Protein AF-Q9L8N2-F1 (afdb_monomer)

Solvent-accessible surface area (backbone atoms only — not comparable to full-atom values): 7114 Å² total; per-residue (Å²): 132,83,82,72,74,83,82,78,71,66,84,87,49,52,72,62,15,40,53,45,37,59,57,50,51,51,57,39,45,72,69,67,79,70,51,82,83,52,46,61,53,51,49,54,32,17,53,27,48,35,47,26,55,52,18,51,54,48,36,73,72,54,42,71,50,39,70,48,101,85,71,47,81,40,74,32,66,40,60,56,50,26,53,54,21,48,53,52,36,53,52,38,28,43,75,73,42,73,41,79,65,38,29,70,76,58,62,81,89,67,93,64,80,47,73,63,55,58,63,75,73,108

Mean predicted aligned error: 7.0 Å

Structure (mmCIF, N/CA/C/O backbone):
data_AF-Q9L8N2-F1
#
_entry.id   AF-Q9L8N2-F1
#
loop_
_atom_site.group_PDB
_atom_site.id
_atom_site.type_symbol
_atom_site.label_atom_id
_atom_site.label_alt_id
_atom_site.label_comp_id
_atom_site.label_asym_id
_atom_site.label_entity_id
_atom_site.label_seq_id
_atom_site.pdbx_PDB_ins_code
_atom_site.Cartn_x
_atom_site.Cartn_y
_atom_site.Cartn_z
_atom_site.occupancy
_atom_site.B_iso_or_equiv
_atom_site.auth_seq_id
_atom_site.auth_comp_id
_atom_site.auth_asym_id
_atom_site.auth_atom_id
_atom_site.pdbx_PDB_model_num
ATOM 1 N N . MET A 1 1 ? 12.343 -8.483 -28.873 1.00 44.97 1 MET A N 1
ATOM 2 C CA . MET A 1 1 ? 11.554 -8.956 -27.711 1.00 44.97 1 MET A CA 1
ATOM 3 C C . MET A 1 1 ? 12.320 -8.614 -26.442 1.00 44.97 1 MET A C 1
ATOM 5 O O . MET A 1 1 ? 13.304 -9.275 -26.140 1.00 44.97 1 MET A O 1
ATOM 9 N N . THR A 1 2 ? 11.936 -7.546 -25.746 1.00 51.94 2 THR A N 1
ATOM 10 C CA . THR A 1 2 ? 12.632 -7.073 -24.541 1.00 51.94 2 THR A CA 1
ATOM 11 C C . THR A 1 2 ? 12.502 -8.117 -23.430 1.00 51.94 2 THR A C 1
ATOM 13 O O . THR A 1 2 ? 11.405 -8.603 -23.142 1.00 51.94 2 THR A O 1
ATOM 16 N N . LYS A 1 3 ? 13.632 -8.522 -22.844 1.00 54.94 3 LYS A N 1
ATOM 17 C CA . LYS A 1 3 ? 13.705 -9.545 -21.795 1.00 54.94 3 LYS A CA 1
ATOM 18 C C . LYS A 1 3 ? 12.893 -9.059 -20.588 1.00 54.94 3 LYS A C 1
ATOM 20 O O . LYS A 1 3 ? 13.293 -8.118 -19.915 1.00 54.94 3 LYS A O 1
ATOM 25 N N . ARG A 1 4 ? 11.727 -9.663 -20.331 1.00 63.62 4 ARG A N 1
ATOM 26 C CA . ARG A 1 4 ? 10.876 -9.295 -19.186 1.00 63.62 4 ARG A CA 1
ATOM 27 C C . ARG A 1 4 ? 11.578 -9.693 -17.889 1.00 63.62 4 ARG A C 1
ATOM 29 O O . ARG A 1 4 ? 11.614 -10.875 -17.545 1.00 63.62 4 ARG A O 1
ATOM 36 N N . THR A 1 5 ? 12.127 -8.719 -17.173 1.00 69.31 5 THR A N 1
ATOM 37 C CA . THR A 1 5 ? 12.693 -8.947 -15.840 1.00 69.31 5 THR A CA 1
ATOM 38 C C . THR A 1 5 ? 11.566 -9.278 -14.868 1.00 69.31 5 THR A C 1
ATOM 40 O O . THR A 1 5 ? 10.605 -8.523 -14.725 1.00 69.31 5 THR A O 1
ATOM 43 N N . LYS A 1 6 ? 11.652 -10.445 -14.222 1.00 81.06 6 LYS A N 1
ATOM 44 C CA . LYS A 1 6 ? 10.650 -10.915 -13.262 1.00 81.06 6 LYS A CA 1
ATOM 45 C C . LYS A 1 6 ? 11.086 -10.541 -11.850 1.00 81.06 6 LYS A C 1
ATOM 47 O O . LYS A 1 6 ? 11.949 -11.205 -11.282 1.00 81.06 6 LYS A O 1
ATOM 52 N N . TYR A 1 7 ? 10.453 -9.528 -11.272 1.00 90.94 7 TYR A N 1
ATOM 53 C CA . TYR A 1 7 ? 10.694 -9.133 -9.885 1.00 90.94 7 TYR A CA 1
ATOM 54 C C . TYR A 1 7 ? 9.747 -9.874 -8.937 1.00 90.94 7 TYR A C 1
ATOM 56 O O . TYR A 1 7 ? 8.535 -9.946 -9.166 1.00 90.94 7 TYR A O 1
ATOM 64 N N . LYS A 1 8 ? 10.306 -10.458 -7.875 1.00 92.38 8 LYS A N 1
ATOM 65 C CA . LYS A 1 8 ? 9.537 -11.130 -6.820 1.00 92.38 8 LYS A CA 1
ATOM 66 C C . LYS A 1 8 ? 9.079 -10.108 -5.783 1.00 92.38 8 LYS A C 1
ATOM 68 O O . LYS A 1 8 ? 9.770 -9.123 -5.558 1.00 92.38 8 LYS A O 1
ATOM 73 N N . ALA A 1 9 ? 7.919 -10.355 -5.179 1.00 95.31 9 ALA A N 1
ATOM 74 C CA . ALA A 1 9 ? 7.461 -9.562 -4.045 1.00 95.31 9 ALA A CA 1
ATOM 75 C C . ALA A 1 9 ? 8.372 -9.821 -2.833 1.00 95.31 9 ALA A C 1
ATOM 77 O O . ALA A 1 9 ? 8.740 -10.981 -2.629 1.00 95.31 9 ALA A O 1
ATOM 78 N N . PRO A 1 10 ? 8.704 -8.798 -2.028 1.00 95.81 10 PRO A N 1
ATOM 79 C CA . PRO A 1 10 ? 9.392 -9.003 -0.760 1.00 95.81 10 PRO A CA 1
ATOM 80 C C . PRO A 1 10 ? 8.586 -9.880 0.203 1.00 95.81 10 PRO A C 1
ATOM 82 O O . PRO A 1 10 ? 7.356 -9.788 0.278 1.00 95.81 10 PRO A O 1
ATOM 85 N N . ASP A 1 11 ? 9.285 -10.708 0.977 1.00 96.81 11 ASP A N 1
ATOM 86 C CA . ASP A 1 11 ? 8.651 -11.722 1.828 1.00 96.81 11 ASP A CA 1
ATOM 87 C C . ASP A 1 11 ? 7.834 -11.119 2.977 1.00 96.81 11 ASP A C 1
ATOM 89 O O . ASP A 1 11 ? 6.804 -11.685 3.355 1.00 96.81 11 ASP A O 1
ATOM 93 N N . PHE A 1 12 ? 8.251 -9.950 3.478 1.00 96.50 12 PHE A N 1
ATOM 94 C CA . PHE A 1 12 ? 7.604 -9.236 4.582 1.00 96.50 12 PHE A CA 1
ATOM 95 C C . PHE A 1 12 ? 6.266 -8.585 4.203 1.00 96.50 12 PHE A C 1
ATOM 97 O O . PHE A 1 12 ? 5.536 -8.140 5.088 1.00 96.50 12 PHE A O 1
ATOM 104 N N . LEU A 1 13 ? 5.940 -8.493 2.908 1.00 98.06 13 LEU A N 1
ATOM 105 C CA . LEU A 1 13 ? 4.650 -7.965 2.477 1.00 98.06 13 LEU A CA 1
ATOM 106 C C . LEU A 1 13 ? 3.525 -8.917 2.899 1.00 98.06 13 LEU A C 1
ATOM 108 O O . LEU A 1 13 ? 3.617 -10.135 2.716 1.00 98.06 13 LEU A O 1
ATOM 112 N N . ASP A 1 14 ? 2.439 -8.354 3.420 1.00 98.19 14 ASP A N 1
ATOM 113 C CA . ASP A 1 14 ? 1.212 -9.113 3.653 1.00 98.19 14 ASP A CA 1
ATOM 114 C C . ASP A 1 14 ? 0.528 -9.510 2.332 1.00 98.19 14 ASP A C 1
ATOM 116 O O . ASP A 1 14 ? 0.930 -9.103 1.239 1.00 98.19 14 ASP A O 1
ATOM 120 N N . GLU A 1 15 ? -0.527 -10.319 2.418 1.00 98.00 15 GLU A N 1
ATOM 121 C CA . GLU A 1 15 ? -1.225 -10.848 1.242 1.00 98.00 15 GLU A CA 1
ATOM 122 C C . GLU A 1 15 ? -1.848 -9.758 0.352 1.00 98.00 15 GLU A C 1
ATOM 124 O O . GLU A 1 15 ? -1.825 -9.868 -0.879 1.00 98.00 15 GLU A O 1
ATOM 129 N N . LEU A 1 16 ? -2.363 -8.671 0.941 1.00 97.81 16 LEU A N 1
ATOM 130 C CA . LEU A 1 16 ? -2.935 -7.559 0.176 1.00 97.81 16 LEU A CA 1
ATOM 131 C C . LEU A 1 16 ? -1.839 -6.802 -0.577 1.00 97.81 16 LEU A C 1
ATOM 133 O O . LEU A 1 16 ? -1.993 -6.499 -1.764 1.00 97.81 16 LEU A O 1
ATOM 137 N N . ALA A 1 17 ? -0.719 -6.537 0.090 1.00 98.44 17 ALA A N 1
ATOM 138 C CA . ALA A 1 17 ? 0.440 -5.891 -0.497 1.00 98.44 17 ALA A CA 1
ATOM 139 C C . ALA A 1 17 ? 1.098 -6.773 -1.573 1.00 98.44 17 ALA A C 1
ATOM 141 O O . ALA A 1 17 ? 1.427 -6.266 -2.643 1.00 98.44 17 ALA A O 1
ATOM 142 N N . LYS A 1 18 ? 1.221 -8.091 -1.360 1.00 98.31 18 LYS A N 1
ATOM 143 C CA . LYS A 1 18 ? 1.739 -9.055 -2.354 1.00 98.31 18 LYS A CA 1
ATOM 144 C C . LYS A 1 18 ? 0.855 -9.147 -3.593 1.00 98.31 18 LYS A C 1
ATOM 146 O O . LYS A 1 18 ? 1.363 -9.166 -4.717 1.00 98.31 18 LYS A O 1
ATOM 151 N N . SER A 1 19 ? -0.465 -9.173 -3.407 1.00 97.75 19 SER A N 1
ATOM 152 C CA . SER A 1 19 ? -1.423 -9.121 -4.515 1.00 97.75 19 SER A CA 1
ATOM 153 C C . SER A 1 19 ? -1.220 -7.852 -5.346 1.00 97.75 19 SER A C 1
ATOM 155 O O . SER A 1 19 ? -1.076 -7.914 -6.573 1.00 97.75 19 SER A O 1
ATOM 157 N N . GLN A 1 20 ? -1.100 -6.706 -4.671 1.00 97.81 20 GLN A N 1
ATOM 158 C CA . GLN A 1 20 ? -0.918 -5.432 -5.352 1.00 97.81 20 GLN A CA 1
ATOM 159 C C . GLN A 1 20 ? 0.447 -5.312 -6.032 1.00 97.81 20 GLN A C 1
ATOM 161 O O . GLN A 1 20 ? 0.524 -4.810 -7.156 1.00 97.81 20 GLN A O 1
ATOM 166 N N . TRP A 1 21 ? 1.501 -5.846 -5.414 1.00 97.62 21 TRP A N 1
ATOM 167 C CA . TRP A 1 21 ? 2.821 -5.967 -6.022 1.00 97.62 21 TRP A CA 1
ATOM 168 C C . TRP A 1 21 ? 2.727 -6.689 -7.356 1.00 97.62 21 TRP A C 1
ATOM 170 O O . TRP A 1 21 ? 3.137 -6.152 -8.381 1.00 97.62 21 TRP A O 1
ATOM 180 N N . LYS A 1 22 ? 2.124 -7.884 -7.364 1.00 96.00 22 LYS A N 1
ATOM 181 C CA . LYS A 1 22 ? 1.991 -8.714 -8.566 1.00 96.00 22 LYS A CA 1
ATOM 182 C C . LYS A 1 22 ? 1.249 -7.982 -9.687 1.00 96.00 22 LYS A C 1
ATOM 184 O O . LYS A 1 22 ? 1.671 -8.057 -10.842 1.00 96.00 22 LYS A O 1
ATOM 189 N N . ALA A 1 23 ? 0.176 -7.263 -9.363 1.00 94.81 23 ALA A N 1
ATOM 190 C CA . ALA A 1 23 ? -0.579 -6.490 -10.345 1.00 94.81 23 ALA A CA 1
ATOM 191 C C . ALA A 1 23 ? 0.259 -5.344 -10.939 1.00 94.81 23 ALA A C 1
ATOM 193 O O . ALA A 1 23 ? 0.367 -5.205 -12.160 1.00 94.81 23 ALA A O 1
ATOM 194 N N . ARG A 1 24 ? 0.893 -4.539 -10.081 1.00 94.94 24 ARG A N 1
ATOM 195 C CA . ARG A 1 24 ? 1.623 -3.333 -10.495 1.00 94.94 24 ARG A CA 1
ATOM 196 C C . ARG A 1 24 ? 2.953 -3.633 -11.161 1.00 94.94 24 ARG A C 1
ATOM 198 O O . ARG A 1 24 ? 3.263 -3.008 -12.170 1.00 94.94 24 ARG A O 1
ATOM 205 N N . ILE A 1 25 ? 3.695 -4.623 -10.678 1.00 93.94 25 ILE A N 1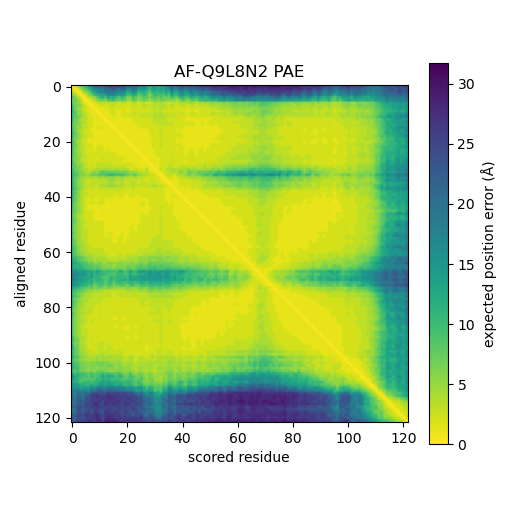
ATOM 206 C CA . ILE A 1 25 ? 4.948 -5.017 -11.316 1.00 93.94 25 ILE A CA 1
ATOM 207 C C . ILE A 1 25 ? 4.709 -5.576 -12.716 1.00 93.94 25 ILE A C 1
ATOM 209 O O . ILE A 1 25 ? 5.474 -5.285 -13.622 1.00 93.94 25 ILE A O 1
ATOM 213 N N . THR A 1 26 ? 3.600 -6.293 -12.936 1.00 91.38 26 THR A N 1
ATOM 214 C CA . THR A 1 26 ? 3.224 -6.772 -14.275 1.00 91.38 26 THR A CA 1
ATOM 215 C C . THR A 1 26 ? 2.970 -5.600 -15.226 1.00 91.38 26 THR A C 1
ATOM 217 O O . THR A 1 26 ? 3.444 -5.618 -16.362 1.00 91.38 26 THR A O 1
ATOM 220 N N . GLN A 1 27 ? 2.267 -4.564 -14.757 1.00 89.81 27 GLN A N 1
ATOM 221 C CA . GLN A 1 27 ? 2.018 -3.340 -15.522 1.00 89.81 27 GLN A CA 1
ATOM 222 C C . GLN A 1 27 ? 3.326 -2.607 -15.872 1.00 89.81 27 GLN A C 1
ATOM 224 O O . GLN A 1 27 ? 3.512 -2.202 -17.017 1.00 89.81 27 GLN A O 1
ATOM 229 N N . LEU A 1 28 ? 4.235 -2.466 -14.905 1.00 90.25 28 LEU A N 1
ATOM 230 C CA . LEU A 1 28 ? 5.536 -1.810 -15.075 1.00 90.25 28 LEU A CA 1
ATOM 231 C C . LEU A 1 28 ? 6.466 -2.601 -16.006 1.00 90.25 28 LEU A C 1
ATOM 233 O O . LEU A 1 28 ? 7.048 -2.051 -16.934 1.00 90.25 28 LEU A O 1
ATOM 237 N N . SER A 1 29 ? 6.547 -3.921 -15.838 1.00 89.31 29 SER A N 1
ATOM 238 C CA . SER A 1 29 ? 7.355 -4.784 -16.704 1.00 89.31 29 SER A CA 1
ATOM 239 C C . SER A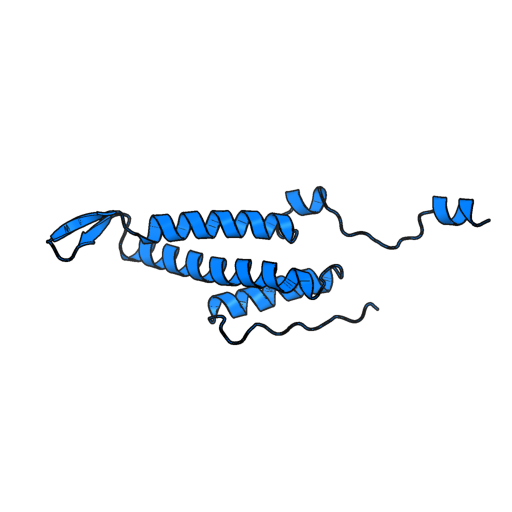 1 29 ? 6.842 -4.838 -18.145 1.00 89.31 29 SER A C 1
ATOM 241 O O . SER A 1 29 ? 7.639 -5.049 -19.054 1.00 89.31 29 SER A O 1
ATOM 243 N N . TYR A 1 30 ? 5.533 -4.669 -18.379 1.00 85.56 30 TYR A N 1
ATOM 244 C CA 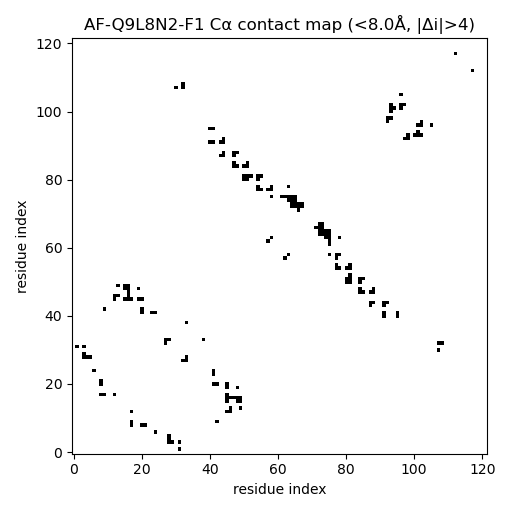. TYR A 1 30 ? 4.990 -4.540 -19.737 1.00 85.56 30 TYR A CA 1
ATOM 245 C C . TYR A 1 30 ? 5.458 -3.248 -20.416 1.00 85.56 30 TYR A C 1
ATOM 247 O O . TYR A 1 30 ? 5.675 -3.232 -21.624 1.00 85.56 30 TYR A O 1
ATOM 255 N N . ARG A 1 31 ? 5.624 -2.186 -19.625 1.00 85.69 31 ARG A N 1
ATOM 256 C CA . ARG A 1 31 ? 6.058 -0.868 -20.082 1.00 85.69 31 ARG A CA 1
ATOM 257 C C . ARG A 1 31 ? 7.566 -0.801 -20.362 1.00 85.69 31 ARG A C 1
ATOM 259 O O . ARG A 1 31 ? 7.974 -0.059 -21.243 1.00 85.69 31 ARG A O 1
ATOM 266 N N . GLY A 1 32 ? 8.359 -1.639 -19.692 1.00 82.88 32 GLY A N 1
ATOM 267 C CA . GLY A 1 32 ? 9.777 -1.861 -20.005 1.00 82.88 32 GLY A CA 1
ATOM 268 C C . GLY A 1 32 ? 10.744 -0.821 -19.431 1.00 82.88 32 GLY A C 1
ATOM 269 O O . GLY A 1 32 ? 11.937 -0.913 -19.688 1.00 82.88 32 GLY A O 1
ATOM 270 N N . ASP A 1 33 ? 10.249 0.120 -18.634 1.00 78.81 33 ASP A N 1
ATOM 271 C CA . ASP A 1 33 ? 10.989 1.258 -18.078 1.00 78.81 33 ASP A CA 1
ATOM 272 C C . ASP A 1 33 ? 11.304 1.117 -16.582 1.00 78.81 33 ASP A C 1
ATOM 274 O O . ASP A 1 33 ? 11.861 2.027 -15.978 1.00 78.81 33 ASP A O 1
ATOM 278 N N . ILE A 1 34 ? 10.941 -0.013 -15.974 1.00 88.62 34 ILE A N 1
ATOM 279 C CA . ILE A 1 34 ? 11.179 -0.262 -14.554 1.00 88.62 34 ILE A CA 1
ATOM 280 C C . ILE A 1 34 ? 12.596 -0.775 -14.312 1.00 88.62 34 ILE A C 1
ATOM 282 O O . ILE A 1 34 ? 13.025 -1.761 -14.922 1.00 88.62 34 ILE A O 1
ATOM 286 N N . LYS A 1 35 ? 13.308 -0.138 -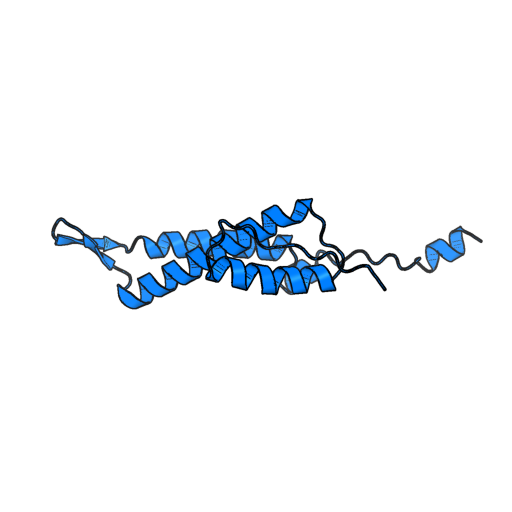13.384 1.00 88.38 35 LYS A N 1
ATOM 287 C CA . LYS A 1 35 ? 14.641 -0.555 -12.948 1.00 88.38 35 LYS A CA 1
ATOM 288 C C . LYS A 1 35 ? 14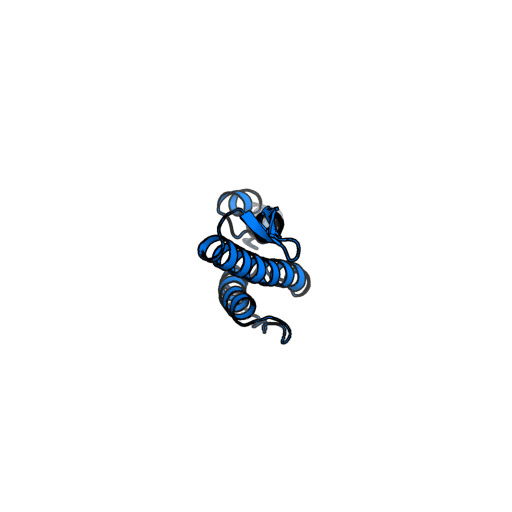.601 -1.106 -11.517 1.00 88.38 35 LYS A C 1
ATOM 290 O O . LYS A 1 35 ? 13.632 -0.873 -10.790 1.00 88.38 35 LYS A O 1
ATOM 295 N N . PRO A 1 36 ? 15.616 -1.878 -11.083 1.00 88.88 36 PRO A N 1
ATOM 296 C CA . PRO A 1 36 ? 15.696 -2.363 -9.705 1.00 88.88 36 PRO A CA 1
ATOM 297 C C . PRO A 1 36 ? 15.574 -1.255 -8.645 1.00 88.88 36 PRO A C 1
ATOM 299 O O . PRO A 1 36 ? 15.001 -1.490 -7.586 1.00 88.88 36 PRO A O 1
ATOM 302 N N . GLU A 1 37 ? 16.057 -0.049 -8.940 1.00 88.62 37 GLU A N 1
ATOM 303 C CA . GLU A 1 37 ? 16.027 1.115 -8.047 1.00 88.62 37 GLU A CA 1
ATOM 304 C C . GLU A 1 37 ? 14.601 1.635 -7.799 1.00 88.62 37 GLU A C 1
ATOM 306 O O . GLU A 1 37 ? 14.306 2.190 -6.742 1.00 88.62 37 GLU A O 1
ATOM 311 N N . ASP A 1 38 ? 13.685 1.407 -8.741 1.00 90.44 38 ASP A N 1
ATOM 312 C CA . ASP A 1 38 ? 12.289 1.835 -8.633 1.00 90.44 38 ASP A CA 1
ATOM 313 C C . ASP A 1 38 ? 11.448 0.898 -7.755 1.00 90.44 38 ASP A C 1
ATOM 315 O O . ASP A 1 38 ? 10.334 1.245 -7.345 1.00 90.44 38 ASP A O 1
ATOM 319 N N . LEU A 1 39 ? 11.959 -0.301 -7.457 1.00 94.38 39 LEU A N 1
ATOM 320 C CA . LEU A 1 39 ? 11.220 -1.323 -6.720 1.00 94.38 39 LEU A CA 1
ATOM 321 C C . LEU A 1 39 ? 10.849 -0.852 -5.319 1.00 94.38 39 LEU A C 1
ATOM 323 O O . LEU A 1 39 ? 9.723 -1.091 -4.899 1.00 94.38 39 LEU A O 1
ATOM 327 N N . THR A 1 40 ? 11.716 -0.103 -4.637 1.00 95.88 40 THR A N 1
ATOM 328 C CA . THR A 1 40 ? 11.411 0.453 -3.310 1.00 95.88 40 THR A CA 1
ATOM 329 C C . THR A 1 40 ? 10.190 1.380 -3.343 1.00 95.88 40 THR A C 1
ATOM 331 O O . THR A 1 40 ? 9.358 1.345 -2.437 1.00 95.88 40 THR A O 1
ATOM 334 N N . ASN A 1 41 ? 9.996 2.156 -4.416 1.00 95.75 41 ASN A N 1
ATOM 335 C CA . ASN A 1 41 ? 8.793 2.984 -4.568 1.00 95.75 41 ASN A CA 1
ATOM 336 C C . ASN A 1 41 ? 7.537 2.119 -4.749 1.00 95.75 41 ASN A C 1
ATOM 338 O O . ASN A 1 41 ? 6.467 2.438 -4.217 1.00 95.75 41 ASN A O 1
ATOM 342 N N . LEU A 1 42 ? 7.661 0.998 -5.466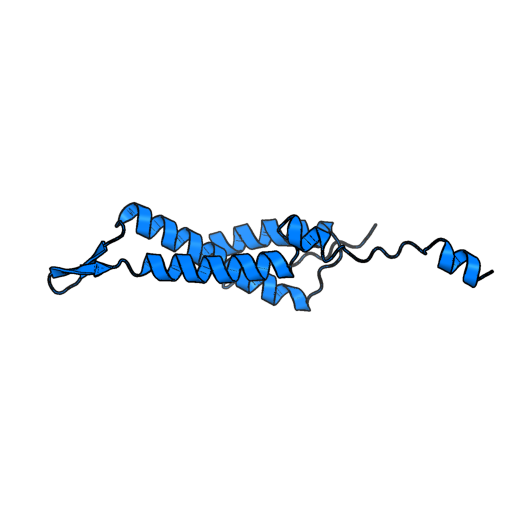 1.00 96.69 42 LEU A N 1
ATOM 343 C CA . LEU A 1 42 ? 6.582 0.023 -5.580 1.00 96.69 42 LEU A CA 1
ATOM 344 C C . LEU A 1 42 ? 6.286 -0.657 -4.232 1.00 96.69 42 LEU A C 1
ATOM 346 O O . LEU A 1 42 ? 5.114 -0.848 -3.905 1.00 96.69 42 LEU A O 1
ATOM 350 N N . GLU A 1 43 ? 7.305 -0.980 -3.433 1.00 97.88 43 GLU A N 1
ATOM 351 C CA . GLU A 1 43 ? 7.143 -1.558 -2.090 1.00 97.88 43 GLU A CA 1
ATOM 352 C C . GLU A 1 43 ? 6.334 -0.617 -1.199 1.00 97.88 43 GLU A C 1
ATOM 354 O O . GLU A 1 43 ? 5.309 -1.015 -0.641 1.00 97.88 43 GLU A O 1
ATOM 359 N N . ILE A 1 44 ? 6.734 0.659 -1.150 1.00 98.25 44 ILE A N 1
ATOM 360 C CA . ILE A 1 44 ? 6.040 1.708 -0.396 1.00 98.25 44 ILE A CA 1
ATOM 361 C C . ILE A 1 44 ? 4.576 1.802 -0.836 1.00 98.25 44 ILE A C 1
ATOM 363 O O . ILE A 1 44 ? 3.680 1.849 0.012 1.00 98.25 44 ILE A O 1
ATOM 367 N N . TYR A 1 45 ? 4.304 1.785 -2.145 1.00 98.19 45 TYR A N 1
ATOM 368 C CA . TYR A 1 45 ? 2.933 1.788 -2.654 1.00 98.19 45 TYR A CA 1
ATOM 369 C C . TYR A 1 45 ? 2.129 0.571 -2.171 1.00 98.19 45 TYR A C 1
ATOM 371 O O . TYR A 1 45 ? 0.982 0.722 -1.752 1.00 98.19 45 TYR A O 1
ATOM 379 N N . CYS A 1 46 ? 2.714 -0.629 -2.203 1.00 98.50 46 CYS A N 1
ATOM 380 C CA . CYS A 1 46 ? 2.025 -1.866 -1.831 1.00 98.50 46 CYS A CA 1
ATOM 381 C C . CYS A 1 46 ? 1.710 -1.937 -0.331 1.00 98.50 46 CYS A C 1
ATOM 383 O O . CYS A 1 46 ? 0.595 -2.307 0.037 1.00 98.50 46 CYS A O 1
ATOM 385 N N . ILE A 1 47 ? 2.646 -1.520 0.527 1.00 98.62 47 ILE A N 1
ATOM 386 C CA . ILE A 1 47 ? 2.432 -1.434 1.981 1.00 98.62 47 ILE A CA 1
ATOM 387 C C . ILE A 1 47 ? 1.287 -0.461 2.285 1.00 98.62 47 ILE A C 1
ATOM 389 O O . ILE A 1 47 ? 0.360 -0.788 3.026 1.00 98.62 47 ILE A O 1
ATOM 393 N N . ASN A 1 48 ? 1.305 0.721 1.660 1.00 98.75 48 ASN A N 1
ATOM 394 C CA . ASN A 1 48 ? 0.261 1.725 1.869 1.00 98.75 48 ASN A CA 1
ATOM 395 C C . ASN A 1 48 ? -1.090 1.286 1.296 1.00 98.75 48 ASN A C 1
ATOM 397 O O . ASN A 1 48 ? -2.122 1.596 1.882 1.00 98.75 48 ASN A O 1
ATOM 401 N N . TYR A 1 49 ? -1.109 0.508 0.210 1.00 98.69 49 TYR A N 1
ATOM 402 C CA . TYR A 1 49 ? -2.337 -0.109 -0.286 1.00 98.69 49 TYR A CA 1
ATOM 403 C C . TYR A 1 49 ? -2.961 -1.045 0.754 1.00 98.69 49 TYR A C 1
ATOM 405 O O . TYR A 1 49 ? -4.159 -0.939 1.020 1.00 98.69 49 TYR A O 1
ATOM 413 N N . SER A 1 50 ? -2.172 -1.926 1.373 1.00 98.69 50 SER A N 1
ATOM 414 C CA . SER A 1 50 ? -2.688 -2.810 2.424 1.00 98.69 50 SER A CA 1
ATOM 415 C C . SER A 1 50 ? -3.204 -2.027 3.637 1.00 98.69 50 SER A C 1
ATOM 417 O O . SER A 1 50 ? -4.327 -2.263 4.099 1.00 98.69 50 SER A O 1
ATOM 419 N N . LEU A 1 51 ? -2.444 -1.024 4.097 1.00 98.62 51 LEU A N 1
ATOM 420 C CA . LEU A 1 51 ? -2.857 -0.143 5.192 1.00 98.62 51 LEU A CA 1
ATOM 421 C C . LEU A 1 51 ? -4.170 0.581 4.870 1.00 98.62 51 LEU A C 1
ATOM 423 O O . LEU A 1 51 ? -5.084 0.596 5.691 1.00 98.62 51 LEU A O 1
ATOM 427 N N . PHE A 1 52 ? -4.296 1.123 3.658 1.00 98.75 52 PHE A N 1
ATOM 428 C CA . PHE A 1 52 ? -5.513 1.772 3.182 1.00 98.75 52 PHE A CA 1
ATOM 429 C C . PHE A 1 52 ? -6.715 0.823 3.218 1.00 98.75 52 PHE A C 1
ATOM 431 O O . PHE A 1 52 ? -7.766 1.176 3.751 1.00 98.75 52 PHE A O 1
ATOM 438 N N . ARG A 1 53 ? -6.572 -0.396 2.683 1.00 98.62 53 ARG A N 1
ATOM 439 C CA . ARG A 1 53 ? -7.652 -1.397 2.674 1.00 98.62 53 ARG A CA 1
ATOM 440 C C . ARG A 1 53 ? -8.061 -1.798 4.089 1.00 98.62 53 ARG A C 1
ATOM 442 O O . ARG A 1 53 ? -9.257 -1.884 4.362 1.00 98.62 53 ARG A O 1
ATOM 449 N N . SER A 1 54 ? -7.088 -1.982 4.976 1.00 98.44 54 SER A N 1
ATOM 450 C CA . SER A 1 54 ? -7.320 -2.319 6.382 1.00 98.44 54 SER A CA 1
ATOM 451 C C . SER A 1 54 ? -8.031 -1.184 7.123 1.00 98.44 54 SER A C 1
ATOM 453 O O . SER A 1 54 ? -9.022 -1.423 7.808 1.00 98.44 54 SER A O 1
ATOM 455 N N . ALA A 1 55 ? -7.602 0.063 6.916 1.00 98.56 55 ALA A N 1
ATOM 456 C CA . ALA A 1 55 ? -8.236 1.238 7.503 1.00 98.56 55 ALA A CA 1
ATOM 457 C C . ALA A 1 55 ? -9.673 1.441 6.994 1.00 98.56 55 ALA A C 1
ATOM 459 O O . ALA A 1 55 ? -10.568 1.744 7.776 1.00 98.56 55 ALA A O 1
ATOM 460 N N . VAL A 1 56 ? -9.925 1.230 5.697 1.00 98.56 56 VAL A N 1
ATOM 461 C CA . VAL A 1 56 ? -11.284 1.278 5.130 1.00 98.56 56 VAL A CA 1
ATOM 462 C C . VAL A 1 56 ? -12.181 0.204 5.746 1.00 98.56 56 VAL A C 1
ATOM 464 O O . VAL A 1 56 ? -13.325 0.499 6.086 1.00 98.56 56 VAL A O 1
ATOM 467 N N . ALA A 1 57 ? -11.675 -1.021 5.911 1.00 98.44 57 ALA A N 1
ATOM 468 C CA . ALA A 1 57 ? -12.425 -2.103 6.544 1.00 98.44 57 ALA A CA 1
ATOM 469 C C . ALA A 1 57 ? -12.750 -1.791 8.016 1.00 98.44 57 ALA A C 1
ATOM 471 O O . ALA A 1 57 ? -13.876 -2.022 8.455 1.00 98.44 57 ALA A O 1
ATOM 472 N N . ASP A 1 58 ? -11.798 -1.216 8.755 1.00 98.31 58 ASP A N 1
ATOM 473 C CA . ASP A 1 58 ? -12.008 -0.797 10.140 1.00 98.31 58 ASP A CA 1
ATOM 474 C C . ASP A 1 58 ? -13.063 0.311 10.259 1.00 98.31 58 ASP A C 1
ATOM 476 O O . ASP A 1 58 ? -14.003 0.184 11.040 1.00 98.31 58 ASP A O 1
ATOM 480 N N . ILE A 1 59 ? -12.978 1.353 9.425 1.00 98.44 59 ILE A N 1
ATOM 481 C CA . ILE A 1 59 ? -13.968 2.441 9.392 1.00 98.44 59 ILE A CA 1
ATOM 482 C C . ILE A 1 59 ? -15.360 1.900 9.050 1.00 98.44 59 ILE A C 1
ATOM 484 O O . ILE A 1 59 ? -16.342 2.322 9.653 1.00 98.44 59 ILE A O 1
ATOM 488 N N . ALA A 1 60 ? -15.465 0.960 8.107 1.00 98.12 60 ALA A N 1
ATOM 489 C CA . ALA A 1 60 ? -16.745 0.354 7.748 1.00 98.12 60 ALA A CA 1
ATOM 490 C C . ALA A 1 60 ? -17.356 -0.452 8.907 1.00 98.12 60 ALA A C 1
ATOM 492 O O . ALA A 1 60 ? -18.574 -0.477 9.063 1.00 98.12 60 ALA A O 1
ATOM 493 N N . LYS A 1 61 ? -16.514 -1.095 9.723 1.00 97.62 61 LYS A N 1
ATOM 494 C CA . LYS A 1 61 ? -16.943 -1.901 10.870 1.00 97.62 61 LYS A CA 1
ATOM 495 C C . LYS A 1 61 ? -17.283 -1.053 12.099 1.00 97.62 61 LYS A C 1
ATOM 497 O O . LYS A 1 61 ? -18.283 -1.314 12.758 1.00 97.62 61 LYS A O 1
ATOM 502 N N . ASN A 1 62 ? -16.440 -0.076 12.419 1.00 96.06 62 ASN A N 1
ATOM 503 C CA . ASN A 1 62 ? -16.465 0.648 13.692 1.00 96.06 62 ASN A CA 1
ATOM 504 C C . ASN A 1 62 ? -17.016 2.077 13.568 1.00 96.06 62 ASN A C 1
ATOM 506 O O . ASN A 1 62 ? -17.271 2.730 14.575 1.00 96.06 62 ASN A O 1
ATOM 510 N N . GLY A 1 63 ? -17.202 2.577 12.346 1.00 96.31 63 GLY A N 1
ATOM 511 C CA . GLY A 1 63 ? -17.640 3.942 12.087 1.00 96.31 63 GLY A CA 1
ATOM 512 C C . GLY A 1 63 ? -16.541 4.986 12.311 1.00 96.31 63 GLY A C 1
ATOM 513 O O . GLY A 1 63 ? -15.349 4.687 12.428 1.00 96.31 63 GLY A O 1
ATOM 514 N N . PHE A 1 64 ? -16.954 6.255 12.336 1.00 96.62 64 PHE A N 1
ATOM 515 C CA . PHE A 1 64 ? -16.047 7.406 12.439 1.00 96.62 64 PHE A CA 1
ATOM 516 C C . PHE A 1 64 ? -15.590 7.724 13.868 1.00 96.62 64 PHE A C 1
ATOM 518 O O . PHE A 1 64 ? -14.591 8.426 14.046 1.00 96.62 64 PHE A O 1
ATOM 525 N N . SER A 1 65 ? -16.289 7.187 14.866 1.00 95.50 65 SER A N 1
ATOM 526 C CA . SER A 1 65 ? -16.008 7.380 16.287 1.00 95.50 65 SER A CA 1
ATOM 527 C C . SER A 1 65 ? -16.064 6.040 17.005 1.00 95.50 65 SER A C 1
ATOM 529 O O . SER A 1 65 ? -16.935 5.224 16.721 1.00 95.50 65 SER A O 1
ATOM 531 N N . ILE A 1 66 ? -15.154 5.833 17.949 1.00 93.94 66 ILE A N 1
ATOM 532 C CA . ILE A 1 66 ? -15.055 4.626 18.769 1.00 93.94 66 ILE A CA 1
ATOM 533 C C . ILE A 1 66 ? -15.142 4.996 20.247 1.00 93.94 66 ILE A C 1
ATOM 535 O O . ILE A 1 66 ? -14.852 6.127 20.630 1.00 93.94 66 ILE A O 1
ATOM 539 N N . VAL A 1 67 ? -15.537 4.047 21.088 1.00 93.25 67 VAL A N 1
ATOM 540 C CA . VAL A 1 67 ? -15.484 4.212 22.545 1.00 93.25 67 VAL A CA 1
ATOM 541 C C . VAL A 1 67 ? -14.116 3.735 23.023 1.00 93.25 67 VAL A C 1
ATOM 543 O O . VAL A 1 67 ? -13.704 2.620 22.705 1.00 93.25 67 VAL A O 1
ATOM 546 N N . ASN A 1 68 ? -13.388 4.582 23.748 1.00 86.88 68 ASN A N 1
ATOM 547 C CA . ASN A 1 68 ? -12.091 4.208 24.308 1.00 86.88 68 ASN A CA 1
ATOM 548 C C . ASN A 1 68 ? -12.245 3.376 25.596 1.00 86.88 68 ASN A C 1
ATOM 550 O O . ASN A 1 68 ? -13.345 3.158 26.101 1.00 86.88 68 ASN A O 1
ATOM 554 N N . SER A 1 69 ? -11.123 2.941 26.171 1.00 87.62 69 SER A N 1
ATOM 555 C CA . SER A 1 69 ? -11.106 2.175 27.426 1.00 87.62 69 SER A CA 1
ATOM 556 C C . SER A 1 69 ? -11.680 2.926 28.636 1.00 87.62 69 SER A C 1
ATOM 558 O O . SER A 1 69 ? -12.004 2.296 29.636 1.00 87.62 69 SER A O 1
ATOM 560 N N . GLN A 1 70 ? -11.823 4.252 28.554 1.00 90.94 70 GLN A N 1
ATOM 561 C CA . GLN A 1 70 ? -12.405 5.109 29.591 1.00 90.94 70 GLN A CA 1
ATOM 562 C C . GLN A 1 70 ? -13.907 5.372 29.371 1.00 90.94 70 GLN A C 1
ATOM 564 O O . GLN A 1 70 ? -14.507 6.145 30.114 1.00 90.94 70 GLN A O 1
ATOM 569 N N . GLY A 1 71 ? -14.525 4.763 28.353 1.00 90.50 71 GLY A N 1
ATOM 570 C CA . GLY A 1 71 ? -15.945 4.938 28.042 1.00 90.50 71 GLY A CA 1
ATOM 571 C C . GLY A 1 71 ? -16.284 6.238 27.307 1.00 90.50 71 GLY A C 1
ATOM 572 O O . GLY A 1 71 ? -17.458 6.492 27.041 1.00 90.50 71 GLY A O 1
ATOM 573 N N . THR A 1 72 ? -15.294 7.060 26.944 1.00 93.94 72 THR A N 1
ATOM 574 C CA . THR A 1 72 ? -15.524 8.295 26.183 1.00 93.94 72 THR A CA 1
ATOM 575 C C . THR A 1 72 ? -15.426 8.041 24.681 1.00 93.94 72 THR A C 1
ATOM 577 O O . THR A 1 72 ? -14.655 7.195 24.219 1.00 93.94 72 THR A O 1
ATOM 580 N N . GLN A 1 73 ? -16.234 8.762 23.897 1.00 93.69 73 GLN A N 1
ATOM 581 C CA . GLN A 1 73 ? -16.147 8.699 22.440 1.00 93.69 73 GLN A CA 1
ATOM 582 C C . GLN A 1 73 ? -14.915 9.458 21.947 1.00 93.69 73 GLN A C 1
ATOM 584 O O . GLN A 1 73 ? -14.710 10.624 22.282 1.00 93.69 73 GLN A O 1
ATOM 589 N N . SER A 1 74 ? -14.119 8.803 21.112 1.00 94.56 74 SER A N 1
ATOM 590 C CA . SER A 1 74 ? -12.980 9.385 20.414 1.00 94.56 74 SER A CA 1
ATOM 591 C C . SER A 1 74 ? -13.091 9.144 18.911 1.00 94.56 74 SER A C 1
ATOM 593 O O . SER A 1 74 ? -13.804 8.257 18.443 1.00 94.56 74 SER A O 1
ATOM 595 N N . ARG A 1 75 ? -12.383 9.956 18.123 1.00 95.50 75 ARG A N 1
ATOM 596 C CA . ARG A 1 75 ? -12.296 9.772 16.670 1.00 95.50 75 ARG A CA 1
ATOM 597 C C . ARG A 1 75 ? -11.615 8.440 16.353 1.00 95.50 75 ARG A C 1
ATOM 599 O O . ARG A 1 75 ? -10.584 8.127 16.945 1.00 95.50 75 ARG A O 1
ATOM 606 N N . ASN A 1 76 ? -12.136 7.702 15.373 1.00 96.44 76 ASN A N 1
ATOM 607 C CA . ASN A 1 76 ? -11.509 6.467 14.915 1.00 96.44 76 ASN A CA 1
ATOM 608 C C . ASN A 1 76 ? -10.102 6.762 14.327 1.00 96.44 76 ASN A C 1
ATOM 610 O O . ASN A 1 76 ? -10.006 7.507 13.341 1.00 96.44 76 ASN A O 1
ATOM 614 N N . PRO A 1 77 ? -9.008 6.189 14.875 1.00 96.44 77 PRO A N 1
ATOM 615 C CA . PRO A 1 77 ? -7.650 6.400 14.366 1.00 96.44 77 PRO A CA 1
ATOM 616 C C . PRO A 1 77 ? -7.454 5.908 12.923 1.00 96.44 77 PRO A C 1
ATOM 618 O O . PRO A 1 77 ? -6.625 6.467 12.196 1.00 96.44 77 PRO A O 1
ATOM 621 N N . ALA A 1 78 ? -8.252 4.938 12.462 1.00 98.06 78 ALA A N 1
ATOM 622 C CA . ALA A 1 78 ? -8.221 4.453 11.086 1.00 98.06 78 ALA A CA 1
ATOM 623 C C . ALA A 1 78 ? -8.526 5.558 10.061 1.00 98.06 78 ALA A C 1
ATOM 625 O O . ALA A 1 78 ? -8.052 5.490 8.929 1.00 98.06 78 ALA A O 1
ATOM 626 N N . LEU A 1 79 ? -9.239 6.625 10.447 1.00 98.38 79 LEU A N 1
ATOM 627 C CA . LEU A 1 79 ? -9.474 7.772 9.565 1.00 98.38 79 LEU A CA 1
ATOM 628 C C . LEU A 1 79 ? -8.179 8.485 9.177 1.00 98.38 79 LEU A C 1
ATOM 630 O O . LEU A 1 79 ? -8.009 8.855 8.015 1.00 98.38 79 LEU A O 1
ATOM 634 N N . SER A 1 80 ? -7.270 8.676 10.135 1.00 98.31 80 SER A N 1
ATOM 635 C CA . SER A 1 80 ? -5.964 9.277 9.854 1.00 98.31 80 SER A CA 1
ATOM 636 C C . SER A 1 80 ? -5.084 8.310 9.064 1.00 98.31 80 SER A C 1
ATOM 638 O O . SER A 1 80 ? -4.524 8.706 8.047 1.00 98.31 80 SER A O 1
ATOM 640 N N . ALA A 1 81 ? -5.056 7.028 9.449 1.00 98.38 81 ALA A N 1
ATOM 641 C CA . ALA A 1 81 ? -4.295 6.005 8.729 1.00 98.38 81 ALA A CA 1
ATOM 642 C C . ALA A 1 81 ? -4.713 5.898 7.252 1.00 98.38 81 ALA A C 1
ATOM 644 O O . ALA A 1 81 ? -3.860 5.865 6.366 1.00 98.38 81 ALA A O 1
ATOM 645 N N . LYS A 1 82 ? -6.024 5.920 6.972 1.00 98.62 82 LYS A N 1
ATOM 646 C CA . LYS A 1 82 ? -6.567 5.957 5.610 1.00 98.62 82 LYS A CA 1
ATOM 647 C C . LYS A 1 82 ? -6.065 7.185 4.850 1.00 98.62 82 LYS A C 1
ATOM 649 O O . LYS A 1 82 ? -5.562 7.038 3.740 1.00 98.62 82 LYS A O 1
ATOM 654 N N . ALA A 1 83 ? -6.210 8.376 5.433 1.00 98.56 83 ALA A N 1
ATOM 655 C CA . ALA A 1 83 ? -5.858 9.627 4.768 1.00 98.56 83 ALA A CA 1
ATOM 656 C C . ALA A 1 83 ? -4.358 9.713 4.442 1.00 98.56 83 ALA A C 1
ATOM 658 O O . ALA A 1 83 ? -3.983 10.196 3.374 1.00 98.56 83 ALA A O 1
ATOM 659 N N . ASP A 1 84 ? -3.495 9.237 5.337 1.00 98.56 84 ASP A N 1
ATOM 660 C CA . ASP A 1 84 ? -2.050 9.266 5.117 1.00 98.56 84 ASP A CA 1
ATOM 661 C C . ASP A 1 84 ? -1.610 8.210 4.098 1.00 98.56 84 ASP A C 1
ATOM 663 O O . ASP A 1 84 ? -0.838 8.528 3.189 1.00 98.56 84 ASP A O 1
ATOM 667 N N . ALA A 1 85 ? -2.190 7.006 4.153 1.00 98.62 85 ALA A N 1
ATOM 668 C CA . ALA A 1 85 ? -1.973 5.982 3.136 1.00 98.62 85 ALA A CA 1
ATOM 669 C C . ALA A 1 85 ? -2.407 6.462 1.739 1.00 98.62 85 ALA A C 1
ATOM 671 O O . ALA A 1 85 ? -1.665 6.291 0.772 1.00 98.62 85 ALA A O 1
ATOM 672 N N . GLU A 1 86 ? -3.562 7.129 1.622 1.00 98.31 86 GLU A N 1
ATOM 673 C CA . GLU A 1 86 ? -4.043 7.705 0.358 1.00 98.31 86 GLU A CA 1
ATOM 674 C C . GLU A 1 86 ? -3.062 8.729 -0.222 1.00 98.31 86 GLU A C 1
ATOM 676 O O . GLU A 1 86 ? -2.748 8.666 -1.412 1.00 98.31 86 GLU A O 1
ATOM 681 N N . LYS A 1 87 ? -2.525 9.642 0.599 1.00 98.62 87 LYS A N 1
ATOM 682 C CA . LYS A 1 87 ? -1.539 10.639 0.141 1.00 98.62 87 LYS A CA 1
ATOM 683 C C . LYS A 1 87 ? -0.283 9.971 -0.415 1.00 98.62 87 LYS A C 1
ATOM 685 O O . LYS A 1 87 ? 0.186 10.345 -1.493 1.00 98.62 87 LYS A O 1
ATOM 690 N N . VAL A 1 88 ? 0.255 8.979 0.299 1.00 98.44 88 VAL A N 1
ATOM 691 C CA . VAL A 1 88 ? 1.442 8.237 -0.150 1.00 98.44 88 VAL A CA 1
ATOM 692 C C . VAL A 1 88 ? 1.133 7.473 -1.433 1.00 98.44 88 VAL A C 1
ATOM 694 O O . VAL A 1 88 ? 1.903 7.547 -2.390 1.00 98.44 88 VAL A O 1
ATOM 697 N N . MET A 1 89 ? -0.018 6.804 -1.502 1.00 98.00 89 MET A N 1
ATOM 698 C CA . MET A 1 89 ? -0.446 6.083 -2.697 1.00 98.00 89 MET A CA 1
ATOM 699 C C . MET A 1 89 ? -0.597 6.999 -3.910 1.00 98.00 89 MET A C 1
ATOM 701 O O . MET A 1 89 ? -0.154 6.620 -4.991 1.00 98.00 89 MET A O 1
ATOM 705 N N . ILE A 1 90 ? -1.189 8.186 -3.760 1.00 97.06 90 ILE A N 1
ATOM 706 C CA . ILE A 1 90 ? -1.322 9.169 -4.846 1.00 97.06 90 ILE A CA 1
ATOM 707 C C . ILE A 1 90 ? 0.064 9.614 -5.322 1.00 97.06 90 ILE A C 1
ATOM 709 O O . ILE A 1 90 ? 0.334 9.591 -6.522 1.00 97.06 90 ILE A O 1
ATOM 713 N N . LYS A 1 91 ? 0.973 9.942 -4.394 1.00 96.62 91 LYS A N 1
ATOM 714 C CA . LYS A 1 91 ? 2.347 10.348 -4.725 1.00 96.62 91 LYS A CA 1
ATOM 715 C C . LYS A 1 91 ? 3.103 9.250 -5.478 1.00 96.62 91 LYS A C 1
ATOM 717 O O . LYS A 1 91 ? 3.689 9.521 -6.521 1.00 96.62 91 LYS A O 1
ATOM 722 N N . MET A 1 9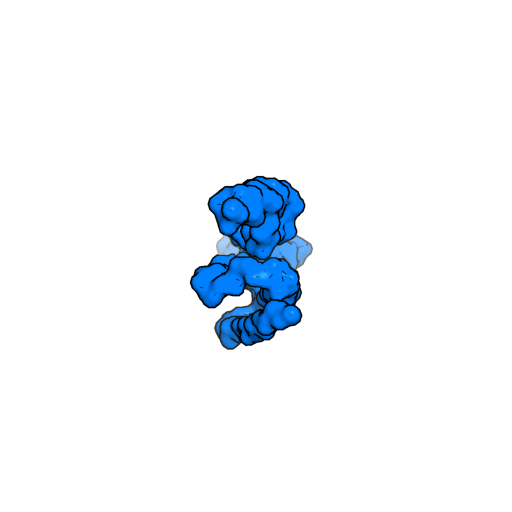2 ? 3.075 8.016 -4.976 1.00 96.06 92 MET A N 1
ATOM 723 C CA . MET A 1 92 ? 3.750 6.883 -5.620 1.00 96.06 92 MET A CA 1
ATOM 724 C C . MET A 1 92 ? 3.083 6.498 -6.947 1.00 96.06 92 MET A C 1
ATOM 726 O O . MET A 1 92 ? 3.776 6.138 -7.892 1.00 96.06 92 MET A O 1
ATOM 730 N N . SER A 1 93 ? 1.755 6.636 -7.059 1.00 94.31 93 SER A N 1
ATOM 731 C CA . SER A 1 93 ? 1.040 6.436 -8.328 1.00 94.31 93 SER A CA 1
ATOM 732 C C . SER A 1 93 ? 1.501 7.423 -9.389 1.00 94.31 93 SER A C 1
ATOM 734 O O . SER A 1 93 ? 1.686 7.023 -10.535 1.00 94.31 93 SER A O 1
ATOM 736 N N . ALA A 1 94 ? 1.717 8.683 -9.008 1.00 93.81 94 ALA A N 1
ATOM 737 C CA . ALA A 1 94 ? 2.230 9.693 -9.918 1.00 93.81 94 ALA A CA 1
ATOM 738 C C . ALA A 1 94 ? 3.682 9.399 -10.330 1.00 93.81 94 ALA A C 1
ATOM 740 O O . ALA A 1 94 ? 3.987 9.437 -11.517 1.00 93.81 94 ALA A O 1
ATOM 741 N N . LEU A 1 95 ? 4.555 9.048 -9.375 1.00 91.94 95 LEU A N 1
ATOM 742 C CA . LEU A 1 95 ? 5.963 8.719 -9.647 1.00 91.94 95 LEU A CA 1
ATOM 743 C C . LEU A 1 95 ? 6.117 7.517 -10.587 1.00 91.94 95 LEU A C 1
ATOM 745 O O . LEU A 1 95 ? 6.909 7.558 -11.518 1.00 91.94 95 LEU A O 1
ATOM 749 N N . LEU A 1 96 ? 5.345 6.454 -10.355 1.00 91.69 96 LEU A N 1
ATOM 750 C CA . LEU A 1 96 ? 5.435 5.211 -11.124 1.00 91.69 96 LEU A CA 1
ATOM 751 C C . LEU A 1 96 ? 4.571 5.233 -12.398 1.00 91.69 96 LEU A C 1
ATOM 753 O O . LEU A 1 96 ? 4.573 4.277 -13.176 1.00 91.69 96 LEU A O 1
ATOM 757 N N . GLY A 1 97 ? 3.804 6.299 -12.638 1.00 91.25 97 GLY A N 1
ATOM 758 C CA . GLY A 1 97 ? 2.920 6.412 -13.800 1.00 91.25 97 GLY A CA 1
ATOM 759 C C . GLY A 1 97 ? 1.731 5.441 -13.759 1.00 91.25 97 GLY A C 1
ATOM 760 O O . GLY A 1 97 ? 1.356 4.842 -14.771 1.00 91.25 97 GLY A O 1
ATOM 761 N N . PHE A 1 98 ? 1.119 5.236 -12.595 1.00 91.31 98 PHE A N 1
ATOM 762 C CA . PHE A 1 98 ? -0.095 4.424 -12.456 1.00 91.31 98 PHE A CA 1
ATOM 763 C C . PHE A 1 98 ? -1.373 5.172 -12.830 1.00 91.31 98 PHE A C 1
ATOM 765 O O . PHE A 1 98 ? -2.348 4.521 -13.220 1.00 91.31 98 PHE A O 1
ATOM 772 N N . ASP A 1 99 ? -1.368 6.505 -12.843 1.00 90.94 99 ASP A N 1
ATOM 773 C CA . ASP A 1 99 ? -2.511 7.312 -13.277 1.00 90.94 99 ASP A CA 1
ATOM 774 C C . ASP A 1 99 ? -2.334 7.910 -14.695 1.00 90.94 99 ASP A C 1
ATOM 776 O O . ASP A 1 99 ? -1.211 8.103 -15.164 1.00 90.94 99 ASP A O 1
ATOM 780 N N . PRO A 1 100 ? -3.429 8.191 -15.429 1.00 89.25 100 PRO A N 1
ATOM 781 C CA . PRO A 1 100 ? -3.349 8.705 -16.800 1.00 89.25 100 PRO A CA 1
ATOM 782 C C . PRO A 1 100 ? -2.744 10.106 -16.939 1.00 89.25 100 PRO A C 1
ATOM 784 O O . PRO A 1 100 ? -2.330 10.481 -18.034 1.00 89.25 100 PRO A O 1
ATOM 787 N N . VAL A 1 101 ? -2.767 10.926 -15.887 1.00 90.25 101 VAL A N 1
ATOM 788 C CA . VAL A 1 101 ? -2.283 12.310 -15.958 1.00 90.25 101 VAL A CA 1
ATOM 789 C C . VAL A 1 101 ? -0.768 12.327 -15.812 1.00 90.25 101 VAL A C 1
ATOM 791 O O . VAL A 1 101 ? -0.098 12.917 -16.656 1.00 90.25 101 VAL A O 1
ATOM 794 N N . SER A 1 102 ? -0.225 11.640 -14.806 1.00 86.88 102 SER A N 1
ATOM 795 C CA . SER A 1 102 ? 1.224 11.514 -14.621 1.00 86.88 102 SER A CA 1
ATOM 796 C C . SER A 1 102 ? 1.892 10.829 -15.809 1.00 86.88 102 SER A C 1
ATOM 798 O O . SER A 1 102 ? 2.882 11.346 -16.314 1.00 86.88 102 SER A O 1
ATOM 800 N N . ARG A 1 103 ? 1.295 9.756 -16.349 1.00 86.19 103 ARG A N 1
ATOM 801 C CA . ARG A 1 103 ? 1.820 9.082 -17.552 1.00 86.19 103 ARG A CA 1
ATOM 802 C C . ARG A 1 103 ? 1.926 9.985 -18.768 1.00 86.19 103 ARG A C 1
ATOM 804 O O . ARG A 1 103 ? 2.850 9.839 -19.551 1.00 86.19 103 ARG A O 1
ATOM 811 N N . ARG A 1 104 ? 0.963 10.888 -18.958 1.00 87.81 104 ARG A N 1
ATOM 812 C CA . ARG A 1 104 ? 1.008 11.838 -20.078 1.00 87.81 104 ARG A CA 1
ATOM 813 C C . ARG A 1 104 ? 2.084 12.900 -19.885 1.00 87.81 104 ARG A C 1
ATOM 815 O O . ARG A 1 104 ? 2.604 13.402 -20.869 1.00 87.81 104 ARG A O 1
ATOM 822 N N . LYS A 1 105 ? 2.391 13.250 -18.634 1.00 85.12 105 LYS A N 1
ATOM 823 C CA . LYS A 1 105 ? 3.438 14.223 -18.300 1.00 85.12 105 LYS A CA 1
ATOM 824 C C . LYS A 1 105 ? 4.841 13.627 -18.365 1.00 85.12 105 LYS A C 1
ATOM 826 O O . LYS A 1 105 ? 5.771 14.367 -18.647 1.00 85.12 105 LYS A O 1
ATOM 831 N N . ASN A 1 106 ? 4.976 12.332 -18.089 1.00 76.75 106 ASN A N 1
ATOM 832 C CA . ASN A 1 106 ? 6.247 11.617 -18.116 1.00 76.75 106 ASN A CA 1
ATOM 833 C C . ASN A 1 106 ? 6.103 10.338 -18.960 1.00 76.75 106 ASN A C 1
ATOM 835 O O . ASN A 1 106 ? 5.923 9.252 -18.395 1.00 76.75 106 ASN A O 1
ATOM 839 N N . PRO A 1 107 ? 6.052 10.466 -20.300 1.00 77.50 107 PRO A N 1
ATOM 840 C CA . PRO A 1 107 ? 5.981 9.313 -21.183 1.00 77.50 107 PRO A CA 1
ATOM 841 C C . PRO A 1 107 ? 7.254 8.474 -21.058 1.00 77.50 107 PRO A C 1
ATOM 843 O O . PRO A 1 107 ? 8.313 8.962 -20.678 1.00 77.50 107 PRO A O 1
ATOM 846 N N . VAL A 1 108 ? 7.131 7.192 -21.377 1.00 74.69 108 VAL A N 1
ATOM 847 C CA . VAL A 1 108 ? 8.277 6.284 -21.428 1.00 74.69 108 VAL A CA 1
ATOM 848 C C . VAL A 1 108 ? 9.153 6.704 -22.594 1.00 74.69 108 VAL A C 1
ATOM 850 O O . VAL A 1 108 ? 8.639 6.822 -23.707 1.00 74.69 108 VAL A O 1
ATOM 853 N N . GLU A 1 109 ? 10.444 6.904 -22.346 1.00 70.94 109 GLU A N 1
ATOM 854 C CA . GLU A 1 109 ? 11.413 7.109 -23.417 1.00 70.94 109 GLU A CA 1
ATOM 855 C C . GLU A 1 109 ? 11.429 5.865 -24.307 1.00 70.94 109 GLU A C 1
ATOM 857 O O . GLU A 1 109 ? 11.752 4.756 -23.875 1.00 70.94 109 GLU A O 1
ATOM 862 N N . THR A 1 110 ? 11.002 6.041 -25.550 1.00 69.00 110 THR A N 1
ATOM 863 C CA . THR A 1 110 ? 11.134 5.026 -26.584 1.00 69.00 110 THR A CA 1
ATOM 864 C C . THR A 1 110 ? 12.388 5.335 -27.375 1.00 69.00 110 THR A C 1
ATOM 866 O O . THR A 1 110 ? 12.493 6.426 -27.920 1.00 69.00 110 THR A O 1
ATOM 869 N N . ASP A 1 111 ? 13.287 4.359 -27.475 1.00 61.19 111 ASP A N 1
ATOM 870 C CA . ASP A 1 111 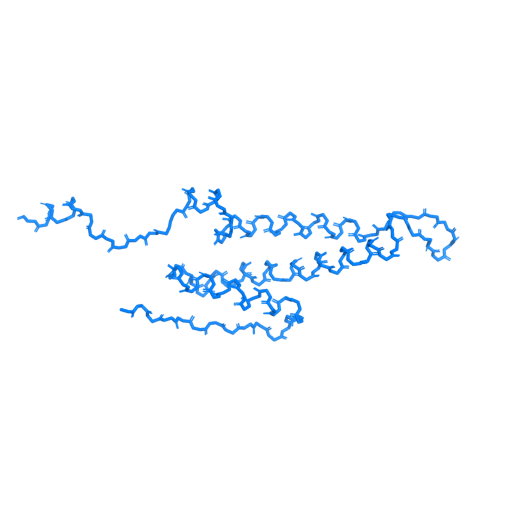? 14.487 4.382 -28.324 1.00 61.19 111 ASP A CA 1
ATOM 871 C C . ASP A 1 111 ? 14.099 4.210 -29.808 1.00 61.19 111 ASP A C 1
ATOM 873 O O . ASP A 1 111 ? 14.576 3.325 -30.518 1.00 61.19 111 ASP A O 1
ATOM 877 N N . VAL A 1 112 ? 13.097 4.973 -30.252 1.00 60.31 112 VAL A N 1
ATOM 878 C CA . VAL A 1 112 ? 12.865 5.172 -31.676 1.00 60.31 112 VAL A CA 1
ATOM 879 C C . VAL A 1 112 ? 13.955 6.133 -32.102 1.00 60.31 112 VAL A C 1
ATOM 881 O O . VAL A 1 112 ? 14.006 7.249 -31.602 1.00 60.31 112 VAL A O 1
ATOM 884 N N . THR A 1 113 ? 14.864 5.678 -32.961 1.00 57.78 113 THR A N 1
ATOM 885 C CA . THR A 1 113 ? 15.781 6.574 -33.662 1.00 57.78 113 THR A CA 1
ATOM 886 C C . THR A 1 113 ? 14.908 7.647 -34.293 1.00 57.78 113 THR A C 1
ATOM 888 O O . THR A 1 113 ? 14.082 7.338 -35.159 1.00 57.78 113 THR A O 1
ATOM 891 N N . ASP A 1 114 ? 14.978 8.874 -33.779 1.00 63.38 114 ASP A N 1
ATOM 892 C CA . ASP A 1 114 ? 14.177 9.943 -34.342 1.00 63.38 114 ASP A CA 1
ATOM 893 C C . ASP A 1 114 ? 14.635 10.095 -35.794 1.00 63.38 114 ASP A C 1
ATOM 895 O O . ASP A 1 114 ? 15.823 10.005 -36.094 1.00 63.38 114 ASP A O 1
ATOM 899 N N . MET A 1 115 ? 13.717 10.334 -36.731 1.00 59.28 115 MET A N 1
ATOM 900 C CA . MET A 1 115 ? 14.097 10.563 -38.136 1.00 59.28 115 MET A CA 1
ATOM 901 C C . MET A 1 115 ? 15.141 11.693 -38.279 1.00 59.28 115 MET A C 1
ATOM 903 O O . MET A 1 115 ? 15.851 11.772 -39.276 1.00 59.28 115 MET A O 1
ATOM 907 N N . LEU A 1 116 ? 15.239 12.566 -37.270 1.00 64.50 116 LEU A N 1
ATOM 908 C CA . LEU A 1 116 ? 16.287 13.571 -37.111 1.00 64.50 116 LEU A CA 1
ATOM 909 C C . LEU A 1 116 ? 17.677 12.969 -36.852 1.00 64.50 116 LEU A C 1
ATOM 911 O O . LEU A 1 116 ? 18.643 13.471 -37.419 1.00 64.50 116 LEU A O 1
ATOM 915 N N . ASP A 1 117 ? 17.781 11.904 -36.058 1.00 65.44 117 ASP A N 1
ATOM 916 C CA . ASP A 1 117 ? 19.037 11.199 -35.779 1.00 65.44 117 ASP A CA 1
ATOM 917 C C . ASP A 1 117 ? 19.540 10.447 -37.017 1.00 65.44 117 ASP A C 1
ATOM 919 O O . ASP A 1 117 ? 20.740 10.450 -37.291 1.00 65.44 117 ASP A O 1
ATOM 923 N N . GLU A 1 118 ? 18.637 9.870 -37.821 1.00 66.50 118 GLU A N 1
ATOM 924 C CA . GLU A 1 118 ? 18.995 9.276 -39.121 1.00 66.50 118 GLU A CA 1
ATOM 925 C C . GLU A 1 118 ? 19.508 10.336 -40.109 1.00 66.50 118 GLU A C 1
ATOM 927 O O . GLU A 1 118 ? 20.499 10.107 -40.794 1.00 66.50 118 GLU A O 1
ATOM 932 N N . ILE A 1 119 ? 18.894 11.525 -40.150 1.00 70.19 119 ILE A N 1
ATOM 933 C CA . ILE A 1 119 ? 19.345 12.625 -41.021 1.00 70.19 119 ILE A CA 1
ATOM 934 C C . ILE A 1 119 ? 20.685 13.214 -40.552 1.00 70.19 119 ILE A C 1
ATOM 936 O O . ILE A 1 119 ? 21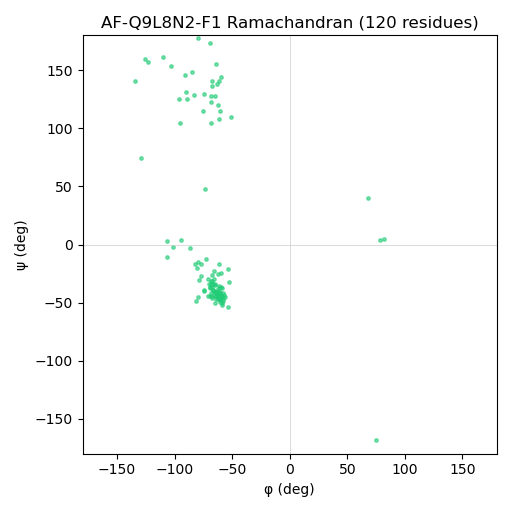.479 13.632 -41.388 1.00 70.19 119 ILE A O 1
ATOM 940 N N . LEU A 1 120 ? 20.954 13.259 -39.242 1.00 67.38 120 LEU A N 1
ATOM 941 C CA . LEU A 1 120 ? 22.219 13.777 -38.700 1.00 67.38 120 LEU A CA 1
ATOM 942 C C . LEU A 1 120 ? 23.396 12.799 -38.829 1.00 67.38 120 LEU A C 1
ATOM 944 O O . LEU A 1 120 ? 24.544 13.209 -38.651 1.00 67.38 120 LEU A O 1
ATOM 948 N N . THR A 1 121 ? 23.114 11.518 -39.069 1.00 70.81 121 THR A N 1
ATOM 949 C CA . THR A 1 121 ? 24.125 10.458 -39.204 1.00 70.81 121 THR A CA 1
ATOM 950 C C . THR A 1 121 ? 24.414 10.061 -40.658 1.00 70.81 121 THR A C 1
ATOM 952 O O . THR A 1 121 ? 25.312 9.243 -40.880 1.00 70.81 121 THR A O 1
ATOM 955 N N . MET A 1 122 ? 23.715 10.660 -41.635 1.00 54.81 122 MET A N 1
ATOM 956 C CA . MET A 1 122 ? 24.034 10.625 -43.076 1.00 54.81 122 MET A CA 1
ATOM 957 C C . MET A 1 122 ? 24.970 11.766 -43.482 1.00 54.81 122 MET A C 1
ATOM 959 O O . MET A 1 122 ? 25.831 11.510 -44.355 1.00 54.81 122 MET A O 1
#

Foldseek 3Di:
DQDQDDDQDDPPQDPQLNVQLVVLSVVLSVLVQDDPVLVVLSSLLSNLRVQLVVLVVCCVVQNQWHQDPVRDIDGDVSVVSNVVSVVSNVVSCLVSVVDPVSCVVPPDDDPPCPVVNVVVVD

Nearest PDB structures (foldseek):
  8pop-assembly1_F  TM=5.466E-01  e=1.540E+00  Escherichia phage HK97
  8anq-assembly2_T  TM=4.608E-01  e=4.775E+00  Sphingomonas paucimobilis
  8hio-assembly1_A  TM=4.046E-01  e=4.775E+00  Mycolicibacterium mucogenicum
  6kfq-assembly1_A  TM=3.109E-01  e=5.923E+00  Rubrobacter xylanophilus DSM 9941

Organism: Haemophilus influenzae (NCBI:txid727)

Secondary structure (DSSP, 8-state):
------PPPPTTS-HHHHHHHHHHHHHHHHHT---GGGHHHHHHHHHHHHHHHHHHHHHHHH-SEEE-TTS-EEE-THHHHHHHHHHHHHHHHHHHT-SHHHHHHS--------HHHHHHH-

pLDDT: mean 88.99, std 12.75, range [44.97, 98.75]

Sequence (122 aa):
MTKRTKYKAPDFLDELAKSQWKARITQLSYRGDIKPEDLTNLEIYCINYSLFRSAVADIAKNGFSIVNSQGTQSRNPALSAKADAEKVMIKMSALLGFDPVSRRKNPVETDVTDMLDEILTM

Radius of gyration: 20.35 Å; Cα contacts (8 Å, |Δi|>4): 106; chains: 1; bounding box: 42×26×73 Å

InterPro domains:
  IPR006448 Putative phage terminase, small subunit, P27 family [PF05119] (17-110)
  IPR006448 Putative phage terminase, small subunit, P27 family [TIGR01558] (8-105)